Protein AF-A0A9P4QLT0-F1 (afdb_monomer_lite)

Organism: NCBI:txid682080

Radius of gyration: 16.57 Å; chains: 1; bounding box: 41×38×40 Å

Secondary structure (DSSP, 8-state):
--SSHHHHHHHHHHHHHTTS-EEEP-SS-SS-SPEEE--HHHHHHIIIIIT-S--HHHHHHHHHHHHHHS--TTSTTHHHHHHHHHHHHHHHHHHHTTT-S--TT-HHHHHHHHHHHHTTT-HHHHHHHHHHHHH-

pLDDT: mean 75.63, std 12.39, range [49.53, 94.44]

Foldseek 3Di:
DPPDPVSVVVVVVVCVVVLQKDWDPPPDDPDPDTDIDGDPVSVVCCVCPVPVDDDLVVLLVLLVVLLVQLDDPPDPPSVVSLVVSVVSLVVNVVVVVVVPHPLPPCLSSLQSVLVSCVVVVNNVSSVVSNVSSVVD

InterPro domains:
  IPR011990 Tetratricopeptide-like helical domain superfamily [G3DSA:1.25.40.10] (77-136)

Structure (mmCIF, N/CA/C/O backbone):
data_AF-A0A9P4QLT0-F1
#
_entry.id   AF-A0A9P4QLT0-F1
#
loop_
_atom_site.group_PDB
_atom_site.id
_atom_site.type_symbol
_atom_site.label_atom_id
_atom_site.label_alt_id
_atom_site.label_comp_id
_atom_site.label_asym_id
_atom_site.label_entity_id
_atom_site.label_seq_id
_atom_site.pdbx_PDB_ins_code
_atom_site.Cartn_x
_atom_site.Cartn_y
_atom_site.Cartn_z
_atom_site.occupancy
_atom_site.B_iso_or_equiv
_atom_site.auth_seq_id
_atom_site.auth_comp_id
_atom_site.auth_asym_id
_atom_site.auth_atom_id
_atom_site.pdbx_PDB_model_num
ATOM 1 N N . LEU A 1 1 ? 13.358 -8.010 -1.700 1.00 49.53 1 LEU A N 1
ATOM 2 C CA . LEU A 1 1 ? 13.382 -6.579 -1.319 1.00 49.53 1 LEU A CA 1
ATOM 3 C C . LEU A 1 1 ? 14.836 -6.188 -1.158 1.00 49.53 1 LEU A C 1
ATOM 5 O O . LEU A 1 1 ? 15.612 -7.062 -0.809 1.00 49.53 1 LEU A O 1
ATOM 9 N N . THR A 1 2 ? 15.201 -4.939 -1.427 1.00 52.47 2 THR A N 1
ATOM 10 C CA . THR A 1 2 ? 16.529 -4.416 -1.080 1.00 52.47 2 THR A CA 1
ATOM 11 C C . THR A 1 2 ? 16.718 -4.588 0.426 1.00 52.47 2 THR A C 1
ATOM 13 O O . THR A 1 2 ? 15.972 -3.994 1.205 1.00 52.47 2 THR A O 1
ATOM 16 N N . GLU A 1 3 ? 17.606 -5.492 0.827 1.00 67.62 3 GLU A N 1
ATOM 17 C CA . GLU A 1 3 ? 17.804 -5.854 2.238 1.00 67.62 3 GLU A CA 1
ATOM 18 C C . GLU A 1 3 ? 18.504 -4.727 3.013 1.00 67.62 3 GLU A C 1
ATOM 20 O O . GLU A 1 3 ? 18.437 -4.691 4.240 1.00 67.62 3 GLU A O 1
ATOM 25 N N . ASP A 1 4 ? 19.100 -3.776 2.285 1.00 79.94 4 ASP A N 1
ATOM 26 C CA . ASP A 1 4 ? 19.875 -2.660 2.807 1.00 79.94 4 ASP A CA 1
ATOM 27 C C . ASP A 1 4 ? 19.378 -1.292 2.290 1.00 79.94 4 ASP A C 1
ATOM 29 O O . ASP A 1 4 ? 18.838 -1.157 1.185 1.00 79.94 4 ASP A O 1
ATOM 33 N N . GLU A 1 5 ? 19.563 -0.254 3.110 1.00 81.38 5 GLU A N 1
ATOM 34 C CA . GLU A 1 5 ? 19.202 1.133 2.787 1.00 81.38 5 GLU A CA 1
ATOM 35 C C . GLU A 1 5 ? 20.003 1.673 1.588 1.00 81.38 5 GLU A C 1
ATOM 37 O O . GLU A 1 5 ? 19.483 2.464 0.795 1.00 81.38 5 GLU A O 1
ATOM 42 N N . LEU A 1 6 ? 21.251 1.228 1.414 1.00 82.81 6 LEU A N 1
ATOM 43 C CA . LEU A 1 6 ? 22.100 1.602 0.287 1.00 82.81 6 LEU A CA 1
ATOM 44 C C . LEU A 1 6 ? 21.524 1.086 -1.036 1.00 82.81 6 LEU A C 1
ATOM 46 O O . LEU A 1 6 ? 21.388 1.862 -1.982 1.00 82.81 6 LEU A O 1
ATOM 50 N N . ASP A 1 7 ? 21.123 -0.186 -1.072 1.00 86.75 7 ASP A N 1
ATOM 51 C CA . ASP A 1 7 ? 20.527 -0.822 -2.252 1.00 86.75 7 ASP A CA 1
ATOM 52 C C . ASP A 1 7 ? 19.211 -0.138 -2.641 1.00 86.75 7 ASP A C 1
ATOM 54 O O . ASP A 1 7 ? 18.931 0.095 -3.822 1.00 86.75 7 ASP A O 1
ATOM 58 N N . PHE A 1 8 ? 18.402 0.231 -1.641 1.00 86.31 8 PHE A N 1
ATOM 59 C CA . PHE A 1 8 ? 17.181 1.002 -1.862 1.00 86.31 8 PHE A CA 1
ATOM 60 C C . PHE A 1 8 ? 17.491 2.362 -2.497 1.00 86.31 8 PHE A C 1
ATOM 62 O O . PHE A 1 8 ? 16.896 2.729 -3.513 1.00 86.31 8 PHE A O 1
ATOM 69 N N . ASN A 1 9 ? 18.446 3.099 -1.927 1.00 86.50 9 ASN A N 1
ATOM 70 C CA . ASN A 1 9 ? 18.833 4.414 -2.426 1.00 86.50 9 ASN A CA 1
ATOM 71 C C . ASN A 1 9 ? 19.415 4.341 -3.843 1.00 86.50 9 ASN A C 1
ATOM 73 O O . ASN A 1 9 ? 19.135 5.217 -4.664 1.00 86.50 9 ASN A O 1
ATOM 77 N N . GLU A 1 10 ? 20.176 3.294 -4.166 1.00 89.00 10 GLU A N 1
ATOM 78 C CA . GLU A 1 10 ? 20.687 3.076 -5.516 1.00 89.00 10 GLU A CA 1
ATOM 79 C C . GLU A 1 10 ? 19.554 2.820 -6.518 1.00 89.00 10 GLU A C 1
ATOM 81 O O . GLU A 1 10 ? 19.495 3.481 -7.558 1.00 89.00 10 GLU A O 1
ATOM 86 N N . ALA A 1 11 ? 18.612 1.934 -6.189 1.00 90.12 11 ALA A N 1
ATOM 87 C CA . ALA A 1 11 ? 17.471 1.647 -7.052 1.00 90.12 11 ALA A CA 1
ATOM 88 C C . ALA A 1 11 ? 16.603 2.893 -7.288 1.00 90.12 11 ALA A C 1
ATOM 90 O O . ALA A 1 11 ? 16.236 3.207 -8.424 1.00 90.12 11 ALA A O 1
ATOM 91 N N . VAL A 1 12 ? 16.302 3.648 -6.230 1.00 88.62 12 VAL A N 1
ATOM 92 C CA . VAL A 1 12 ? 15.476 4.855 -6.340 1.00 88.62 12 VAL A CA 1
ATOM 93 C C . VAL A 1 12 ? 16.200 5.971 -7.088 1.00 88.62 12 VAL A C 1
ATOM 95 O O . VAL A 1 12 ? 15.564 6.703 -7.849 1.00 88.62 12 VAL A O 1
ATOM 98 N N . ARG A 1 13 ? 17.527 6.076 -6.953 1.00 90.25 13 ARG A N 1
ATOM 99 C CA . ARG A 1 13 ? 18.335 6.994 -7.764 1.00 90.25 13 ARG A CA 1
ATOM 100 C C . ARG A 1 13 ? 18.167 6.697 -9.251 1.00 90.25 13 ARG A C 1
ATOM 102 O O . ARG A 1 13 ? 17.875 7.620 -10.005 1.00 90.25 13 ARG A O 1
ATOM 109 N N . VAL A 1 14 ? 18.264 5.431 -9.656 1.00 94.12 14 VAL A N 1
ATOM 110 C CA . VAL A 1 14 ? 18.041 5.023 -11.052 1.00 94.12 14 VAL A CA 1
ATOM 111 C C . VAL A 1 14 ? 16.628 5.405 -11.507 1.00 94.12 14 VAL A C 1
ATOM 113 O O . VAL A 1 14 ? 16.461 6.015 -12.560 1.00 94.12 14 VAL A O 1
ATOM 116 N N . LEU A 1 15 ? 15.599 5.140 -10.697 1.00 92.31 15 LEU A N 1
ATOM 117 C CA . LEU A 1 15 ? 14.224 5.542 -11.024 1.00 92.31 15 LEU A CA 1
ATOM 118 C C . LEU A 1 15 ? 14.076 7.062 -11.197 1.00 92.31 15 LEU A C 1
ATOM 120 O O . LEU A 1 15 ? 13.344 7.506 -12.083 1.00 92.31 15 LEU A O 1
ATOM 124 N N . CYS A 1 16 ? 14.773 7.858 -10.387 1.00 92.56 16 CYS A N 1
ATOM 125 C CA . CYS A 1 16 ? 14.791 9.314 -10.523 1.00 92.56 16 CYS A CA 1
ATOM 126 C C . CYS A 1 16 ? 15.519 9.767 -11.796 1.00 92.56 16 CYS A C 1
ATOM 128 O O . CYS A 1 16 ? 15.021 10.645 -12.498 1.00 92.56 16 CYS A O 1
ATOM 130 N N . GLU A 1 17 ? 16.659 9.153 -12.128 1.00 94.44 17 GLU A N 1
ATOM 131 C CA . GLU A 1 17 ? 17.436 9.456 -13.340 1.00 94.44 17 GLU A CA 1
ATOM 132 C C . GLU A 1 17 ? 16.618 9.224 -14.621 1.00 94.44 17 GLU A C 1
ATOM 134 O O . GLU A 1 17 ? 16.709 10.010 -15.564 1.00 94.44 17 GLU A O 1
ATOM 139 N N . TYR A 1 18 ? 15.756 8.202 -14.634 1.00 93.00 18 TYR A N 1
ATOM 140 C CA . TYR A 1 18 ? 14.844 7.919 -15.749 1.00 93.00 18 TYR A CA 1
ATOM 141 C C . TYR A 1 18 ? 13.493 8.654 -15.665 1.00 93.00 18 TYR A C 1
ATOM 143 O O . TYR A 1 18 ? 12.616 8.424 -16.498 1.00 93.00 18 TYR A O 1
ATOM 151 N N . GLY A 1 19 ? 13.294 9.535 -14.678 1.00 90.38 19 GLY A N 1
ATOM 152 C CA . GLY A 1 19 ? 12.052 10.300 -14.509 1.00 90.38 19 GLY A CA 1
ATOM 153 C C . GLY A 1 19 ? 10.834 9.455 -14.112 1.00 90.38 19 GLY A C 1
ATOM 154 O O . GLY A 1 19 ? 9.695 9.896 -14.268 1.00 90.38 19 GLY A O 1
ATOM 155 N N . LEU A 1 20 ? 11.058 8.239 -13.610 1.00 91.81 20 LEU A N 1
ATOM 156 C CA . LEU A 1 20 ? 10.010 7.339 -13.124 1.00 91.81 20 LEU A CA 1
ATOM 157 C C . LEU A 1 20 ? 9.598 7.665 -11.685 1.00 91.81 20 LEU A C 1
ATOM 159 O O . LEU A 1 20 ? 8.458 7.413 -11.303 1.00 91.81 20 LEU A O 1
ATOM 163 N N . ALA A 1 21 ? 10.501 8.252 -10.903 1.00 92.50 21 ALA A N 1
ATOM 164 C CA . ALA A 1 21 ? 10.242 8.740 -9.555 1.00 92.50 21 ALA A CA 1
ATOM 165 C C . ALA A 1 21 ? 10.835 10.142 -9.367 1.00 92.50 21 ALA A C 1
ATOM 167 O O . ALA A 1 21 ? 11.652 10.604 -10.162 1.00 92.50 21 ALA A O 1
ATOM 168 N N . HIS A 1 22 ? 10.425 10.829 -8.308 1.00 89.06 22 HIS A N 1
ATOM 169 C CA . HIS A 1 22 ? 11.016 12.095 -7.899 1.00 89.06 22 HIS A CA 1
ATOM 170 C C . HIS A 1 22 ? 11.081 12.181 -6.371 1.00 89.06 22 HIS A C 1
ATOM 172 O O . HIS A 1 22 ? 10.178 11.680 -5.699 1.00 89.06 22 HIS A O 1
ATOM 178 N N . PRO A 1 23 ? 12.105 12.830 -5.793 1.00 87.19 23 PRO A N 1
ATOM 179 C CA . PRO A 1 23 ? 12.125 13.096 -4.363 1.00 87.19 23 PRO A CA 1
ATOM 180 C C . PRO A 1 23 ? 10.970 14.037 -4.000 1.00 87.19 23 PRO A C 1
ATOM 182 O O . PRO A 1 23 ? 10.705 15.031 -4.680 1.00 87.19 23 PRO A O 1
ATOM 185 N N . GLU A 1 24 ? 10.256 13.705 -2.936 1.00 81.31 24 GLU A N 1
ATOM 186 C CA . GLU A 1 24 ? 9.199 14.517 -2.356 1.00 81.31 24 GLU A CA 1
ATOM 187 C C . GLU A 1 24 ? 9.792 15.307 -1.179 1.00 81.31 24 GLU A C 1
ATOM 189 O O . GLU A 1 24 ? 10.382 14.706 -0.272 1.00 81.31 24 GLU A O 1
ATOM 194 N N . PRO A 1 25 ? 9.690 16.650 -1.177 1.00 64.94 25 PRO A N 1
ATOM 195 C CA . PRO A 1 25 ? 10.225 17.452 -0.088 1.00 64.94 25 PRO A CA 1
ATOM 196 C C . PRO A 1 25 ? 9.582 17.026 1.233 1.00 64.94 25 PRO A C 1
ATOM 198 O O . PRO A 1 25 ? 8.360 16.899 1.337 1.00 64.94 25 PRO A O 1
ATOM 201 N N . SER A 1 26 ? 10.419 16.792 2.244 1.00 59.09 26 SER A N 1
ATOM 202 C CA . SER A 1 26 ? 10.046 16.269 3.559 1.00 59.09 26 SER A CA 1
ATOM 203 C C . SER A 1 26 ? 9.226 17.288 4.357 1.00 59.09 26 SER A C 1
ATOM 205 O O . SER A 1 26 ? 9.692 17.930 5.295 1.00 59.09 26 SER A O 1
ATOM 207 N N . LEU A 1 27 ? 7.954 17.439 3.992 1.00 50.78 27 LEU A N 1
ATOM 208 C CA . LEU A 1 27 ? 6.984 18.250 4.719 1.00 50.78 27 LEU A CA 1
ATOM 209 C C . LEU A 1 27 ? 6.568 17.519 6.004 1.00 50.78 27 LEU A C 1
ATOM 211 O O . LEU A 1 27 ? 5.553 16.829 6.060 1.00 50.78 27 LEU A O 1
ATOM 215 N N . GLY A 1 28 ? 7.387 17.667 7.049 1.00 53.34 28 GLY A N 1
ATOM 216 C CA . GLY A 1 28 ? 7.022 17.329 8.428 1.00 53.34 28 GLY A CA 1
ATOM 217 C C . GLY A 1 28 ? 6.970 15.837 8.773 1.00 53.34 28 GLY A C 1
ATOM 218 O O . GLY A 1 28 ? 6.213 15.458 9.668 1.00 53.34 28 GLY A O 1
ATOM 219 N N . GLN A 1 29 ? 7.745 14.981 8.098 1.00 50.53 29 GLN A N 1
ATOM 220 C CA . GLN A 1 29 ? 7.859 13.570 8.485 1.00 50.53 29 GLN A CA 1
ATOM 221 C C . GLN A 1 29 ? 8.697 13.400 9.766 1.00 50.53 29 GLN A C 1
ATOM 223 O O . GLN A 1 29 ? 9.739 14.025 9.932 1.00 50.53 29 GLN A O 1
ATOM 228 N N . LEU A 1 30 ? 8.233 12.523 10.665 1.00 50.66 30 LEU A N 1
ATOM 229 C CA . LEU A 1 30 ? 8.898 12.139 11.924 1.00 50.66 30 LEU A CA 1
ATOM 230 C C . LEU A 1 30 ? 10.174 11.303 11.719 1.00 50.66 30 LEU A C 1
ATOM 232 O O . LEU A 1 30 ? 10.922 11.085 12.666 1.00 50.66 30 LEU A O 1
ATOM 236 N N . SER A 1 31 ? 10.411 10.815 10.501 1.00 53.84 31 SER A N 1
ATOM 237 C CA . SER A 1 31 ? 11.556 9.983 10.145 1.00 53.84 31 SER A CA 1
ATOM 238 C C . SER A 1 31 ? 12.382 10.746 9.115 1.00 53.84 31 SER A C 1
ATOM 240 O O . SER A 1 31 ? 11.829 11.203 8.119 1.00 53.84 31 SER A O 1
ATOM 242 N N . GLY A 1 32 ? 13.677 10.939 9.367 1.00 52.25 32 GLY A N 1
ATOM 243 C CA . GLY A 1 32 ? 14.572 11.799 8.578 1.00 52.25 32 GLY A CA 1
ATOM 244 C C . GLY A 1 32 ? 14.874 11.332 7.146 1.00 52.25 32 GLY A C 1
ATOM 245 O O . GLY A 1 32 ? 15.855 11.790 6.571 1.00 52.25 32 GLY A O 1
ATOM 246 N N . SER A 1 33 ? 14.070 10.431 6.578 1.00 65.44 33 SER A N 1
ATOM 247 C CA . SER A 1 33 ? 14.236 9.897 5.226 1.00 65.44 33 SER A CA 1
ATOM 248 C C . SER A 1 33 ? 13.473 10.742 4.196 1.00 65.44 33 SER A C 1
ATOM 250 O O . SER A 1 33 ? 12.387 11.262 4.467 1.00 65.44 33 SER A O 1
ATOM 252 N N . VAL A 1 34 ? 14.065 10.905 3.011 1.00 74.06 34 VAL A N 1
ATOM 253 C CA . VAL A 1 34 ? 13.460 11.605 1.870 1.00 74.06 34 VAL A CA 1
ATOM 254 C C . VAL A 1 34 ? 12.311 10.756 1.324 1.00 74.06 34 VAL A C 1
ATOM 256 O O . VAL A 1 34 ? 12.486 9.580 1.020 1.00 74.06 34 VAL A O 1
ATOM 259 N N . GLY A 1 35 ? 11.120 11.348 1.209 1.00 81.12 35 GLY A N 1
ATOM 260 C CA . GLY A 1 35 ? 9.994 10.696 0.540 1.00 81.12 35 GLY A CA 1
ATOM 261 C C . GLY A 1 35 ? 10.211 10.654 -0.971 1.00 81.12 35 GLY A C 1
ATOM 262 O O . GLY A 1 35 ? 10.954 11.469 -1.509 1.00 81.12 35 GLY A O 1
ATOM 263 N N . TYR A 1 36 ? 9.535 9.745 -1.669 1.00 87.50 36 TYR A N 1
ATOM 264 C CA . TYR A 1 36 ? 9.553 9.692 -3.131 1.00 87.50 36 TYR A CA 1
ATOM 265 C C . TYR A 1 36 ? 8.132 9.615 -3.676 1.00 87.50 36 TYR A C 1
ATOM 267 O O . TYR A 1 36 ? 7.292 8.883 -3.152 1.00 87.50 36 TYR A O 1
ATOM 275 N N . GLY A 1 37 ? 7.881 10.372 -4.739 1.00 87.19 37 GLY A N 1
ATOM 276 C CA . GLY A 1 37 ? 6.633 10.386 -5.484 1.00 87.19 37 GLY A CA 1
ATOM 277 C C . GLY A 1 37 ? 6.817 9.867 -6.906 1.00 87.19 37 GLY A C 1
ATOM 278 O O . GLY A 1 37 ? 7.929 9.770 -7.425 1.00 87.19 37 GLY A O 1
ATOM 279 N N . VAL A 1 38 ? 5.699 9.526 -7.538 1.00 89.88 38 VAL A N 1
ATOM 280 C CA . VAL A 1 38 ? 5.630 9.066 -8.927 1.00 89.88 38 VAL A CA 1
ATOM 281 C C . VAL A 1 38 ? 4.549 9.873 -9.631 1.00 89.88 38 VAL A C 1
ATOM 283 O O . VAL A 1 38 ? 3.466 10.092 -9.083 1.00 89.88 38 VAL A O 1
ATOM 286 N N . HIS A 1 39 ? 4.819 10.304 -10.862 1.00 89.75 39 HIS A N 1
ATOM 287 C CA . HIS A 1 39 ? 3.838 11.047 -11.646 1.00 89.75 39 HIS A CA 1
ATOM 288 C C . HIS A 1 39 ? 2.616 10.173 -11.987 1.00 89.75 39 HIS A C 1
ATOM 290 O O . HIS A 1 39 ? 2.729 8.965 -12.202 1.00 89.75 39 HIS A O 1
ATOM 296 N N . SER A 1 40 ? 1.431 10.779 -12.099 1.00 86.81 40 SER A N 1
ATOM 297 C CA . SER A 1 40 ? 0.166 10.061 -12.324 1.00 86.81 40 SER A CA 1
ATOM 298 C C . SER A 1 40 ? 0.169 9.190 -13.590 1.00 86.81 40 SER A C 1
ATOM 300 O O . SER A 1 40 ? -0.408 8.099 -13.587 1.00 86.81 40 SER A O 1
ATOM 302 N N . CYS A 1 41 ? 0.851 9.629 -14.656 1.00 90.75 41 CYS A N 1
ATOM 303 C CA . CYS A 1 41 ? 0.999 8.847 -15.887 1.00 90.75 41 CYS A CA 1
ATOM 304 C C . CYS A 1 41 ? 1.878 7.604 -15.688 1.00 90.75 41 CYS A C 1
ATOM 306 O O . CYS A 1 41 ? 1.507 6.533 -16.160 1.00 90.75 41 CYS A O 1
ATOM 308 N N . VAL A 1 42 ? 2.976 7.720 -14.931 1.00 91.69 42 VAL A N 1
ATOM 309 C CA . VAL A 1 42 ? 3.860 6.594 -14.601 1.00 91.69 42 VAL A CA 1
ATOM 310 C C . VAL A 1 42 ? 3.113 5.607 -13.709 1.00 91.69 42 VAL A C 1
ATOM 312 O O . VAL A 1 42 ? 3.080 4.425 -14.016 1.00 91.69 42 VAL A O 1
ATOM 315 N N . HIS A 1 43 ? 2.396 6.085 -12.686 1.00 86.75 43 HIS A N 1
ATOM 316 C CA . HIS A 1 43 ? 1.547 5.234 -11.846 1.00 86.75 43 HIS A CA 1
ATOM 317 C C . HIS A 1 43 ? 0.484 4.481 -12.670 1.00 86.75 43 HIS A C 1
ATOM 319 O O . HIS A 1 43 ? 0.288 3.280 -12.486 1.00 86.75 43 HIS A O 1
ATOM 325 N N . SER A 1 44 ? -0.181 5.161 -13.609 1.00 85.75 44 SER A N 1
ATOM 326 C CA . SER A 1 44 ? -1.200 4.548 -14.476 1.00 85.75 44 SER A CA 1
ATOM 327 C C . SER A 1 44 ? -0.607 3.501 -15.423 1.00 85.75 44 SER A C 1
ATOM 329 O O . SER A 1 44 ? -1.193 2.430 -15.598 1.00 85.75 44 SER A O 1
ATOM 331 N N . TRP A 1 45 ? 0.564 3.783 -16.000 1.00 91.00 45 TRP A N 1
ATOM 332 C CA . TRP A 1 45 ? 1.310 2.844 -16.834 1.00 91.00 45 TRP A CA 1
ATOM 333 C C . TRP A 1 45 ? 1.771 1.621 -16.037 1.00 91.00 45 TRP A C 1
ATOM 335 O O . TRP A 1 45 ? 1.557 0.497 -16.482 1.00 91.00 45 TRP A O 1
ATOM 345 N N . THR A 1 46 ? 2.308 1.817 -14.830 1.00 88.06 46 THR A N 1
ATOM 346 C CA . THR A 1 46 ? 2.730 0.720 -13.951 1.00 88.06 46 THR A CA 1
ATOM 347 C C . THR A 1 46 ? 1.579 -0.241 -13.673 1.00 88.06 46 THR A C 1
ATOM 349 O O . THR A 1 46 ? 1.760 -1.449 -13.728 1.00 88.06 46 THR A O 1
ATOM 352 N N . ILE A 1 47 ? 0.376 0.281 -13.428 1.00 79.44 47 ILE A N 1
ATOM 353 C CA . ILE A 1 47 ? -0.808 -0.550 -13.165 1.00 79.44 47 ILE A CA 1
ATOM 354 C C . ILE A 1 47 ? -1.310 -1.257 -14.423 1.00 79.44 47 ILE A C 1
ATOM 356 O O . ILE A 1 47 ? -1.781 -2.380 -14.336 1.00 79.44 47 ILE A O 1
ATOM 360 N N . SER A 1 48 ? -1.275 -0.587 -15.574 1.00 80.56 48 SER A N 1
ATOM 361 C CA . SER A 1 48 ? -1.989 -1.070 -16.765 1.00 80.56 48 SER A CA 1
ATOM 362 C C . SER A 1 48 ? -1.105 -1.862 -17.726 1.00 80.56 48 SER A C 1
ATOM 364 O O . SER A 1 48 ? -1.622 -2.614 -18.544 1.00 80.56 48 SER A O 1
ATOM 366 N N . VAL A 1 49 ? 0.210 -1.645 -17.678 1.00 85.31 49 VAL A N 1
ATOM 367 C CA . VAL A 1 49 ? 1.172 -2.177 -18.652 1.00 85.31 49 VAL A CA 1
ATOM 368 C C . VAL A 1 49 ? 2.253 -3.000 -17.965 1.00 85.31 49 VAL A C 1
ATOM 370 O O . VAL A 1 49 ? 2.504 -4.117 -18.399 1.00 85.31 49 VAL A O 1
ATOM 373 N N . LEU A 1 50 ? 2.882 -2.479 -16.904 1.00 83.69 50 LEU A N 1
ATOM 374 C CA . LEU A 1 50 ? 3.948 -3.213 -16.209 1.00 83.69 50 LEU A CA 1
ATOM 375 C C . LEU A 1 50 ? 3.384 -4.376 -15.381 1.00 83.69 50 LEU A C 1
ATOM 377 O O . LEU A 1 50 ? 3.846 -5.501 -15.510 1.00 83.69 50 LEU A O 1
ATOM 381 N N . ASN A 1 51 ? 2.347 -4.099 -14.590 1.00 78.50 51 ASN A N 1
ATOM 382 C CA . ASN A 1 51 ? 1.626 -5.068 -13.765 1.00 78.50 51 ASN A CA 1
ATOM 383 C C . ASN A 1 51 ? 0.244 -5.354 -14.371 1.00 78.50 51 ASN A C 1
ATOM 385 O O . ASN A 1 51 ? -0.771 -5.300 -13.677 1.00 78.50 51 ASN A O 1
ATOM 389 N N . GLY A 1 52 ? 0.205 -5.562 -15.694 1.00 72.31 52 GLY A N 1
ATOM 390 C CA . GLY A 1 52 ? -1.040 -5.822 -16.426 1.00 72.31 52 GLY A CA 1
ATOM 391 C C . GLY A 1 52 ? -1.737 -7.107 -15.970 1.00 72.31 52 GLY A C 1
ATOM 392 O O . GLY A 1 52 ? -2.967 -7.166 -15.953 1.00 72.31 52 GLY A O 1
ATOM 393 N N . ASP A 1 53 ? -0.947 -8.086 -15.529 1.00 77.19 53 ASP A N 1
ATOM 394 C CA . ASP A 1 53 ? -1.426 -9.270 -14.832 1.00 77.19 53 ASP A CA 1
ATOM 395 C C . ASP A 1 53 ? -1.262 -9.122 -13.320 1.00 77.19 53 ASP A C 1
ATOM 397 O O . ASP A 1 53 ? -0.383 -8.428 -12.807 1.00 77.19 53 ASP A O 1
ATOM 401 N N . TRP A 1 54 ? -2.156 -9.792 -12.602 1.00 72.94 54 TRP A N 1
ATOM 402 C CA . TRP A 1 54 ? -2.143 -9.806 -11.151 1.00 72.94 54 TRP A CA 1
ATOM 403 C C . TRP A 1 54 ? -0.987 -10.662 -10.629 1.00 72.94 54 TRP A C 1
ATOM 405 O O . TRP A 1 54 ? -0.845 -11.815 -11.030 1.00 72.94 54 TRP A O 1
ATOM 415 N N . ASP A 1 55 ? -0.214 -10.099 -9.702 1.00 77.06 55 ASP A N 1
ATOM 416 C CA . ASP A 1 55 ? 0.872 -10.782 -9.004 1.00 77.06 55 ASP A CA 1
ATOM 417 C C . ASP A 1 55 ? 0.516 -10.908 -7.515 1.00 77.06 55 ASP A C 1
ATOM 419 O O . ASP A 1 55 ? 0.486 -9.918 -6.773 1.00 77.06 55 ASP A O 1
ATOM 423 N N . ASP A 1 56 ? 0.232 -12.141 -7.089 1.00 74.75 56 ASP A N 1
ATOM 424 C CA . ASP A 1 56 ? -0.140 -12.467 -5.710 1.00 74.75 56 ASP A CA 1
ATOM 425 C C . ASP A 1 56 ? 0.963 -12.113 -4.707 1.00 74.75 56 ASP A C 1
ATOM 427 O O . ASP A 1 56 ? 0.668 -11.627 -3.613 1.00 74.75 56 ASP A O 1
ATOM 431 N N . SER A 1 57 ? 2.234 -12.264 -5.091 1.00 78.62 57 SER A N 1
ATOM 432 C CA . SER A 1 57 ? 3.373 -11.941 -4.228 1.00 78.62 57 SER A CA 1
ATOM 433 C C . SER A 1 57 ? 3.488 -10.434 -3.990 1.00 78.62 57 SER A C 1
ATOM 435 O O . SER A 1 57 ? 3.735 -9.985 -2.867 1.00 78.62 57 SER A O 1
ATOM 437 N N . MET A 1 58 ? 3.227 -9.629 -5.024 1.00 77.88 58 MET A N 1
ATOM 438 C CA . MET A 1 58 ? 3.190 -8.170 -4.913 1.00 77.88 58 MET A CA 1
ATOM 439 C C . MET A 1 58 ? 1.994 -7.695 -4.094 1.00 77.88 58 MET A C 1
ATOM 441 O O . MET A 1 58 ? 2.128 -6.773 -3.285 1.00 77.88 58 MET A O 1
ATOM 445 N N . ALA A 1 59 ? 0.836 -8.334 -4.259 1.00 75.69 59 ALA A N 1
ATOM 446 C CA . ALA A 1 59 ? -0.344 -8.030 -3.463 1.00 75.69 59 ALA A CA 1
ATOM 447 C C . ALA A 1 59 ? -0.133 -8.354 -1.977 1.00 75.69 59 ALA A C 1
ATOM 449 O O . ALA A 1 59 ? -0.465 -7.521 -1.127 1.00 75.69 59 ALA A O 1
ATOM 450 N N . GLN A 1 60 ? 0.467 -9.510 -1.675 1.00 76.56 60 GLN A N 1
ATOM 451 C CA . GLN A 1 60 ? 0.843 -9.914 -0.321 1.00 76.56 60 GLN A CA 1
ATOM 452 C C . GLN A 1 60 ? 1.810 -8.911 0.298 1.00 76.56 60 GLN A C 1
ATOM 454 O O . GLN A 1 60 ? 1.555 -8.391 1.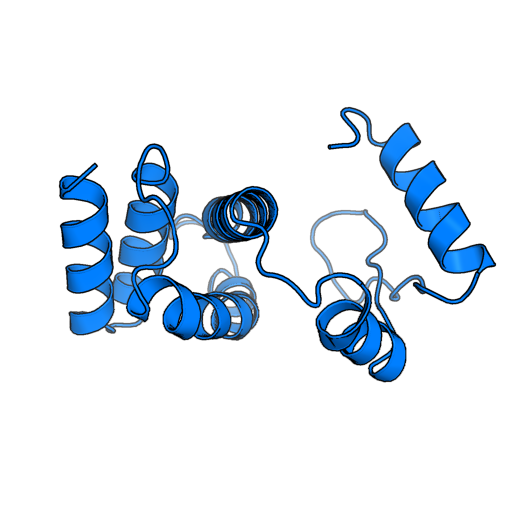382 1.00 76.56 60 GLN A O 1
ATOM 459 N N . LEU A 1 61 ? 2.886 -8.574 -0.417 1.00 80.88 61 LEU A N 1
ATOM 460 C CA . LEU A 1 61 ? 3.887 -7.636 0.072 1.00 80.88 61 LEU A CA 1
ATOM 461 C C . LEU A 1 61 ? 3.285 -6.256 0.362 1.00 80.88 61 LEU A C 1
ATOM 463 O O . LEU A 1 61 ? 3.557 -5.666 1.408 1.00 80.88 61 LEU A O 1
ATOM 467 N N . ALA A 1 62 ? 2.444 -5.744 -0.538 1.00 80.38 62 ALA A N 1
ATOM 468 C CA . ALA A 1 62 ? 1.754 -4.475 -0.338 1.00 80.38 62 ALA A CA 1
ATOM 469 C C . ALA A 1 62 ? 0.844 -4.513 0.902 1.00 80.38 62 ALA A C 1
ATOM 471 O O . ALA A 1 62 ? 0.858 -3.569 1.697 1.00 80.38 62 ALA A O 1
ATOM 472 N N . LEU A 1 63 ? 0.118 -5.616 1.114 1.00 78.12 63 LEU A N 1
ATOM 473 C CA . LEU A 1 63 ? -0.726 -5.811 2.291 1.00 78.12 63 LEU A CA 1
ATOM 474 C C . LEU A 1 63 ? 0.098 -5.839 3.585 1.00 78.12 63 LEU A C 1
ATOM 476 O O . LEU A 1 63 ? -0.230 -5.128 4.534 1.00 78.12 63 LEU A O 1
ATOM 480 N N . THR A 1 64 ? 1.196 -6.597 3.610 1.00 82.00 64 THR A N 1
ATOM 481 C CA . THR A 1 64 ? 2.116 -6.674 4.753 1.00 82.00 64 THR A CA 1
ATOM 482 C C . THR A 1 64 ? 2.724 -5.310 5.073 1.00 82.00 64 THR A C 1
ATOM 484 O O . THR A 1 64 ? 2.772 -4.911 6.238 1.00 82.00 64 THR A O 1
ATOM 487 N N . CYS A 1 65 ? 3.130 -4.548 4.054 1.00 80.94 65 CYS A N 1
ATOM 488 C CA . CYS A 1 65 ? 3.628 -3.185 4.223 1.00 80.94 65 CYS A CA 1
ATOM 489 C C . CYS A 1 65 ? 2.575 -2.279 4.873 1.00 80.94 65 CYS A C 1
ATOM 491 O O . CYS A 1 65 ? 2.887 -1.583 5.839 1.00 80.94 65 CYS A O 1
ATOM 493 N N . VAL A 1 66 ? 1.328 -2.314 4.395 1.00 80.94 66 VAL A N 1
ATOM 494 C CA . VAL A 1 66 ? 0.216 -1.540 4.972 1.00 80.94 66 VAL A CA 1
ATOM 495 C C . VAL A 1 66 ? -0.050 -1.956 6.420 1.00 80.94 66 VAL A C 1
ATOM 497 O O . VAL A 1 66 ? -0.096 -1.088 7.292 1.00 80.94 66 VAL A O 1
ATOM 500 N N . ALA A 1 67 ? -0.145 -3.260 6.695 1.00 81.88 67 ALA A N 1
ATOM 501 C CA . ALA A 1 67 ? -0.357 -3.802 8.036 1.00 81.88 67 ALA A CA 1
ATOM 502 C C . ALA A 1 67 ? 0.754 -3.383 9.016 1.00 81.88 67 ALA A C 1
ATOM 504 O O . ALA A 1 67 ? 0.460 -2.925 10.115 1.00 81.88 67 ALA A O 1
ATOM 505 N N . SER A 1 68 ? 2.022 -3.405 8.587 1.00 81.25 68 SER A N 1
ATOM 506 C CA . SER A 1 68 ? 3.173 -2.965 9.400 1.00 81.25 68 SER A CA 1
ATOM 507 C C . SER A 1 68 ? 3.152 -1.490 9.793 1.00 81.25 68 SER A C 1
ATOM 509 O O . SER A 1 68 ? 3.840 -1.081 10.730 1.00 81.25 68 SER A O 1
ATOM 511 N N . LYS A 1 69 ? 2.386 -0.676 9.064 1.00 77.06 69 LYS A N 1
ATOM 512 C CA . LYS A 1 69 ? 2.229 0.753 9.332 1.00 77.06 69 LYS A CA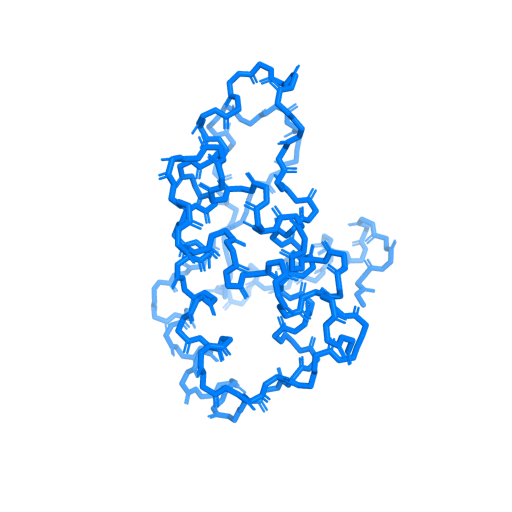 1
ATOM 513 C C . LYS A 1 69 ? 0.955 1.073 10.097 1.00 77.06 69 LYS A C 1
ATOM 515 O O . LYS A 1 69 ? 0.813 2.227 10.497 1.00 77.06 69 LYS A O 1
ATOM 520 N N . VAL A 1 70 ? 0.067 0.098 10.328 1.00 75.56 70 VAL A N 1
ATOM 521 C CA . VAL A 1 70 ? -1.071 0.262 11.239 1.00 75.56 70 VAL A CA 1
ATOM 522 C C . VAL A 1 70 ? -0.493 0.531 12.629 1.00 75.56 70 VAL A C 1
ATOM 524 O O . VAL A 1 70 ? 0.124 -0.356 13.220 1.00 75.56 70 VAL A O 1
ATOM 527 N N . PRO A 1 71 ? -0.610 1.762 13.149 1.00 66.56 71 PRO A N 1
ATOM 528 C CA . PRO A 1 71 ? 0.054 2.099 14.388 1.00 66.56 71 PRO A CA 1
ATOM 529 C C . PRO A 1 71 ? -0.762 1.539 15.555 1.00 66.56 71 PRO A C 1
ATOM 531 O O . PRO A 1 71 ? -1.997 1.569 15.533 1.00 66.56 71 PRO A O 1
ATOM 534 N N . SER A 1 72 ? -0.077 1.054 16.593 1.00 64.81 72 SER A N 1
ATOM 535 C CA . SER A 1 72 ? -0.738 0.752 17.861 1.00 64.81 72 SER A CA 1
ATOM 536 C C . SER A 1 72 ? -1.364 2.039 18.410 1.00 64.81 72 SER A C 1
ATOM 538 O O . SER A 1 72 ? -0.849 3.141 18.200 1.00 64.81 72 SER A O 1
ATOM 540 N N . THR A 1 73 ? -2.498 1.921 19.094 1.00 61.16 73 THR A N 1
ATOM 541 C CA . THR A 1 73 ? -3.337 3.044 19.562 1.00 61.16 73 THR A CA 1
ATOM 542 C C . THR A 1 73 ? -2.638 4.027 20.520 1.00 61.16 73 THR A C 1
ATOM 544 O O . THR A 1 73 ? -3.228 5.037 20.890 1.00 61.16 73 THR A O 1
ATOM 547 N N . ASN A 1 74 ? -1.374 3.781 20.879 1.00 59.72 74 ASN A N 1
ATOM 548 C CA . ASN A 1 74 ? -0.559 4.576 21.802 1.00 59.72 74 ASN A CA 1
ATOM 549 C C . ASN A 1 74 ? 0.395 5.588 21.127 1.00 59.72 74 ASN A C 1
ATOM 551 O O . ASN A 1 74 ? 1.255 6.141 21.810 1.00 59.72 74 ASN A O 1
ATOM 555 N N . ILE A 1 75 ? 0.305 5.829 19.813 1.00 61.25 75 ILE A N 1
ATOM 556 C CA . ILE A 1 75 ? 1.219 6.744 19.101 1.00 61.25 75 ILE A CA 1
ATOM 557 C C . ILE A 1 75 ? 0.590 8.137 18.918 1.00 61.25 75 ILE A C 1
ATOM 559 O O . ILE A 1 75 ? -0.517 8.278 18.397 1.00 61.25 75 ILE A O 1
ATOM 563 N N . ASP A 1 76 ? 1.324 9.192 19.283 1.00 56.44 76 ASP A N 1
ATOM 564 C CA . ASP A 1 76 ? 0.911 10.581 19.052 1.00 56.44 76 ASP A CA 1
ATOM 565 C C . ASP A 1 76 ? 0.663 10.857 17.557 1.00 56.44 76 ASP A C 1
ATOM 567 O O . ASP A 1 76 ? 1.471 10.515 16.695 1.00 56.44 76 ASP A O 1
ATOM 571 N N . LYS A 1 77 ? -0.459 11.522 17.238 1.00 62.78 77 LYS A N 1
ATOM 572 C CA . LYS A 1 77 ? -0.933 11.806 15.861 1.00 62.78 77 LYS A CA 1
ATOM 573 C C . LYS A 1 77 ? -1.289 10.567 15.022 1.00 62.78 77 LYS A C 1
ATOM 575 O O . LYS A 1 77 ? -1.338 10.654 13.794 1.00 62.78 77 LYS A O 1
ATOM 580 N N . TRP A 1 78 ? -1.618 9.448 15.668 1.00 66.88 78 TRP A N 1
ATOM 581 C CA . TRP A 1 78 ? -2.122 8.218 15.040 1.00 66.88 78 TRP A CA 1
ATOM 582 C C . TRP A 1 78 ? -3.218 8.457 13.978 1.00 66.88 78 TRP A C 1
ATOM 584 O O . TRP A 1 78 ? -3.198 7.827 12.924 1.00 66.88 78 TRP A O 1
ATOM 594 N N . TRP A 1 79 ? -4.089 9.452 14.171 1.00 64.75 79 TRP A N 1
ATOM 595 C CA . TRP A 1 79 ? -5.146 9.821 13.219 1.00 64.75 79 TRP A CA 1
ATOM 596 C C . TRP A 1 79 ? -4.633 10.300 11.840 1.00 64.75 79 TRP A C 1
ATOM 598 O O . TRP A 1 79 ? -5.278 10.032 10.828 1.00 64.75 79 TRP A O 1
ATOM 608 N N . LEU A 1 80 ? -3.466 10.962 11.755 1.00 67.12 80 LEU A N 1
ATOM 609 C CA . LEU A 1 80 ? -2.876 11.399 10.472 1.00 67.12 80 LEU A CA 1
ATOM 610 C C . LEU A 1 80 ? -2.370 10.208 9.659 1.00 67.12 80 LEU A C 1
ATOM 612 O O . LEU A 1 80 ? -2.551 10.146 8.440 1.00 67.12 80 LEU A O 1
ATOM 616 N N . LEU A 1 81 ? -1.729 9.259 10.345 1.00 63.09 81 LEU A N 1
ATOM 617 C CA . LEU A 1 81 ? -1.288 8.001 9.747 1.00 63.09 81 LEU A CA 1
ATOM 618 C C . LEU A 1 81 ? -2.504 7.199 9.291 1.00 63.09 81 LEU A C 1
ATOM 620 O O . LEU A 1 81 ? -2.532 6.716 8.160 1.00 63.09 81 LEU A O 1
ATOM 624 N N . GLN A 1 82 ? -3.545 7.155 10.121 1.00 66.81 82 GLN A N 1
ATOM 625 C CA . GLN A 1 82 ? -4.785 6.460 9.817 1.00 66.81 82 GLN A CA 1
ATOM 626 C C . GLN A 1 82 ? -5.497 7.028 8.578 1.00 66.81 82 GLN A C 1
ATOM 628 O O . GLN A 1 82 ? -5.950 6.262 7.728 1.00 66.81 82 GLN A O 1
ATOM 633 N N . GLN A 1 83 ? -5.536 8.355 8.418 1.00 70.75 83 GLN A N 1
ATOM 634 C CA . GLN A 1 83 ? -6.152 9.007 7.259 1.00 70.75 83 GLN A CA 1
ATOM 635 C C . GLN A 1 83 ? -5.418 8.697 5.945 1.00 70.75 83 GLN A C 1
ATOM 637 O O . GLN A 1 83 ? -6.064 8.474 4.920 1.00 70.75 83 GLN A O 1
ATOM 642 N N . ARG A 1 84 ? -4.078 8.640 5.962 1.00 68.50 84 ARG A N 1
ATOM 643 C CA . ARG A 1 84 ? -3.283 8.250 4.782 1.00 68.50 84 ARG A CA 1
ATOM 644 C C . ARG A 1 84 ? -3.465 6.767 4.464 1.00 68.50 84 ARG A C 1
ATOM 646 O O . ARG A 1 84 ? -3.707 6.415 3.313 1.00 68.50 84 ARG A O 1
ATOM 653 N N . LEU A 1 85 ? -3.427 5.911 5.486 1.00 72.25 85 LEU A N 1
ATOM 654 C CA . LEU A 1 85 ? -3.634 4.466 5.361 1.00 72.25 85 LEU A CA 1
ATOM 655 C C . LEU A 1 85 ? -5.018 4.113 4.806 1.00 72.25 85 LEU A C 1
ATOM 657 O O . LEU A 1 85 ? -5.128 3.145 4.061 1.00 72.25 85 LEU A O 1
ATOM 661 N N . LEU A 1 86 ? -6.051 4.915 5.081 1.00 70.31 86 LEU A N 1
ATOM 662 C CA . LEU A 1 86 ? -7.419 4.659 4.622 1.00 70.31 86 LEU A CA 1
ATOM 663 C C . LEU A 1 86 ? -7.516 4.476 3.101 1.00 70.31 86 LEU A C 1
ATOM 665 O O . LEU A 1 86 ? -8.210 3.575 2.634 1.00 70.31 86 LEU A O 1
ATOM 669 N N . GLN A 1 87 ? -6.803 5.296 2.322 1.00 69.00 87 GLN A N 1
ATOM 670 C CA . GLN A 1 87 ? -6.815 5.200 0.857 1.00 69.00 87 GLN A CA 1
ATOM 671 C C . GLN A 1 87 ? -6.127 3.925 0.357 1.00 69.00 87 GLN A C 1
ATOM 673 O O . GLN A 1 87 ? -6.559 3.336 -0.634 1.00 69.00 87 GLN A O 1
ATOM 678 N N . HIS A 1 88 ? -5.089 3.473 1.060 1.00 72.44 88 HIS A N 1
ATOM 679 C CA . HIS A 1 88 ? -4.390 2.230 0.748 1.00 72.44 88 HIS A CA 1
ATOM 680 C C . HIS A 1 88 ? -5.232 1.009 1.143 1.00 72.44 88 HIS A C 1
ATOM 682 O O . HIS A 1 88 ? -5.449 0.121 0.323 1.00 72.44 88 HIS A O 1
ATOM 688 N N . VAL A 1 89 ? -5.802 1.002 2.348 1.00 67.38 89 VAL A N 1
ATOM 689 C CA . VAL A 1 89 ? -6.646 -0.084 2.865 1.00 67.38 89 VAL A CA 1
ATOM 690 C C . VAL A 1 89 ? -7.934 -0.241 2.045 1.00 67.38 89 VAL A C 1
ATOM 692 O O . VAL A 1 89 ? -8.250 -1.344 1.608 1.00 67.38 89 VAL A O 1
ATOM 695 N N . ALA A 1 90 ? -8.629 0.855 1.719 1.00 67.56 90 ALA A N 1
ATOM 696 C CA . ALA A 1 90 ? -9.825 0.814 0.869 1.00 67.56 90 ALA A CA 1
ATOM 697 C C . ALA A 1 90 ? -9.521 0.330 -0.560 1.00 67.56 90 ALA A C 1
ATOM 699 O O . ALA A 1 90 ? -10.363 -0.296 -1.210 1.00 67.56 90 ALA A O 1
ATOM 700 N N . ARG A 1 91 ? -8.306 0.597 -1.059 1.00 67.00 91 ARG A N 1
ATOM 701 C CA . ARG A 1 91 ? -7.843 0.042 -2.331 1.00 67.00 91 ARG A CA 1
ATOM 702 C C . ARG A 1 91 ? -7.683 -1.474 -2.223 1.00 67.00 91 ARG A C 1
ATOM 704 O O . ARG A 1 91 ? -8.185 -2.161 -3.103 1.00 67.00 91 ARG A O 1
ATOM 711 N N . HIS A 1 92 ? -7.094 -1.983 -1.140 1.00 62.62 92 HIS A N 1
ATOM 712 C CA . HIS A 1 92 ? -6.962 -3.422 -0.867 1.00 62.62 92 HIS A CA 1
ATOM 713 C C . HIS A 1 92 ? -8.306 -4.135 -0.629 1.00 62.62 92 HIS A C 1
ATOM 715 O O . HIS A 1 92 ? -8.470 -5.268 -1.076 1.00 62.62 92 HIS A O 1
ATOM 721 N N . GLU A 1 93 ? -9.303 -3.473 -0.035 1.00 58.12 93 GLU A N 1
ATOM 722 C CA . GLU A 1 93 ? -10.634 -4.043 0.246 1.00 58.12 93 GLU A CA 1
ATOM 723 C C . GLU A 1 93 ? -11.334 -4.590 -1.017 1.00 58.12 93 GLU A C 1
ATOM 725 O O . GLU A 1 93 ? -11.967 -5.650 -0.991 1.00 58.12 93 GLU A O 1
ATOM 730 N N . LYS A 1 94 ? -11.168 -3.909 -2.162 1.00 56.00 94 LYS A N 1
ATOM 731 C CA . LYS A 1 94 ? -11.680 -4.379 -3.463 1.00 56.00 94 LYS A CA 1
ATOM 732 C C . LYS A 1 94 ? -11.000 -5.662 -3.948 1.00 56.00 94 LYS A C 1
ATOM 734 O O . LYS A 1 94 ? -11.629 -6.422 -4.678 1.00 56.00 94 LYS A O 1
ATOM 739 N N . PHE A 1 95 ? -9.750 -5.896 -3.561 1.00 55.91 95 PHE A N 1
ATOM 740 C CA . PHE A 1 95 ? -8.955 -7.032 -4.026 1.00 55.91 95 PHE A CA 1
ATOM 741 C C . PHE A 1 95 ? -9.132 -8.264 -3.131 1.00 55.91 95 PHE A C 1
ATOM 743 O O . PHE A 1 95 ? -9.310 -9.358 -3.660 1.00 55.91 95 PHE A O 1
ATOM 750 N N . VAL A 1 96 ? -9.231 -8.089 -1.804 1.00 54.28 96 VAL A N 1
ATOM 751 C CA . VAL A 1 96 ? -9.522 -9.194 -0.863 1.00 54.28 96 VAL A CA 1
ATOM 752 C C . VAL A 1 96 ? -10.943 -9.747 -1.070 1.00 54.28 96 VAL A C 1
ATOM 754 O O . VAL A 1 96 ? -11.176 -10.948 -0.969 1.00 54.28 96 VAL A O 1
ATOM 757 N N . ARG A 1 97 ? -11.920 -8.900 -1.431 1.00 53.09 97 ARG A N 1
ATOM 758 C CA . ARG A 1 97 ? -13.311 -9.333 -1.681 1.00 53.09 97 ARG A CA 1
ATOM 759 C C . ARG A 1 97 ? -13.480 -10.232 -2.914 1.00 53.09 97 ARG A C 1
ATOM 761 O O . ARG A 1 97 ? -14.437 -10.995 -2.955 1.00 53.09 97 ARG A O 1
ATOM 768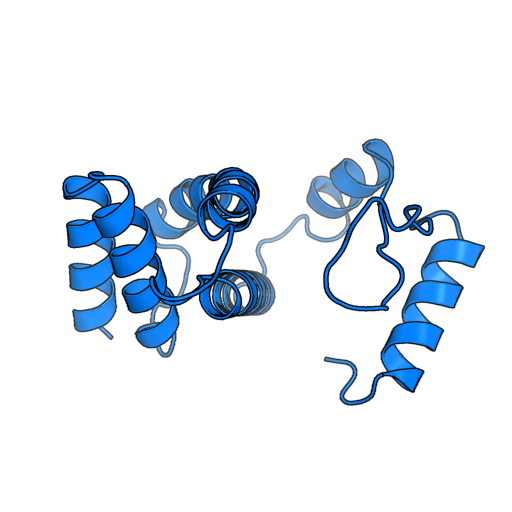 N N . ASN A 1 98 ? -12.567 -10.179 -3.883 1.00 52.91 98 ASN A N 1
ATOM 769 C CA . ASN A 1 98 ? -12.663 -10.978 -5.108 1.00 52.91 98 ASN A CA 1
ATOM 770 C C . ASN A 1 98 ? -12.100 -12.406 -4.962 1.00 52.91 98 ASN A C 1
ATOM 772 O O . ASN A 1 98 ? -12.064 -13.126 -5.956 1.00 52.91 98 ASN A O 1
ATOM 776 N N . GLY A 1 99 ? -11.656 -12.813 -3.762 1.00 52.88 99 GLY A N 1
ATOM 777 C CA . GLY A 1 99 ? -11.202 -14.184 -3.481 1.00 52.88 99 GLY A CA 1
ATOM 778 C C . GLY A 1 99 ? -9.967 -14.620 -4.276 1.00 52.88 99 GLY A C 1
ATOM 779 O O . GLY A 1 99 ? -9.743 -15.811 -4.443 1.00 52.88 99 GLY A O 1
ATOM 780 N N . LYS A 1 100 ? -9.204 -13.660 -4.815 1.00 53.88 100 LYS A N 1
ATOM 781 C CA . LYS A 1 100 ? -8.058 -13.912 -5.700 1.00 53.88 100 LYS A CA 1
ATOM 782 C C . LYS A 1 100 ? -6.723 -14.057 -4.976 1.00 53.88 100 LYS A C 1
ATOM 784 O O . LYS A 1 100 ? -5.754 -14.404 -5.624 1.00 53.88 100 LYS A O 1
ATOM 789 N N . VAL A 1 101 ? -6.678 -13.753 -3.684 1.00 56.25 101 VAL A N 1
ATOM 790 C CA . VAL A 1 101 ? -5.459 -13.810 -2.880 1.00 56.25 101 VAL A CA 1
ATOM 791 C C . VAL A 1 101 ? -5.490 -15.112 -2.095 1.00 56.25 101 VAL A C 1
ATOM 793 O O . VAL A 1 101 ? -6.437 -15.327 -1.339 1.00 56.25 101 VAL A O 1
ATOM 796 N N . ASP A 1 102 ? -4.487 -15.966 -2.296 1.00 58.94 102 ASP A N 1
ATOM 797 C CA . ASP A 1 102 ? -4.231 -17.102 -1.411 1.00 58.94 102 ASP A CA 1
ATOM 798 C C . ASP A 1 102 ? -3.980 -16.549 -0.001 1.00 58.94 102 ASP A C 1
ATOM 800 O O . ASP A 1 102 ? -3.074 -15.743 0.210 1.00 58.94 102 ASP A O 1
ATOM 804 N N . ILE A 1 103 ? -4.879 -16.864 0.931 1.00 58.03 103 ILE A N 1
ATOM 805 C CA . ILE A 1 103 ? -4.934 -16.246 2.268 1.00 58.03 103 ILE A CA 1
ATOM 806 C C . ILE A 1 103 ? -3.797 -16.779 3.154 1.00 58.03 103 ILE A C 1
ATOM 808 O O . ILE A 1 103 ? -3.403 -16.114 4.117 1.00 58.03 103 ILE A O 1
ATOM 812 N N . GLN A 1 104 ? -3.197 -17.902 2.747 1.00 61.22 104 GLN A N 1
ATOM 813 C CA . GLN A 1 104 ? -2.207 -18.628 3.516 1.00 61.22 104 GLN A CA 1
ATOM 814 C C . GLN A 1 104 ? -0.998 -17.746 3.875 1.00 61.22 104 GLN A C 1
ATOM 816 O O . GLN A 1 104 ? -0.239 -17.288 3.015 1.00 61.22 104 GLN A O 1
ATOM 821 N N . GLY A 1 105 ? -0.805 -17.504 5.177 1.00 66.00 105 GLY A N 1
ATOM 822 C CA . GLY A 1 105 ? 0.283 -16.674 5.703 1.00 66.00 105 GLY A CA 1
ATOM 823 C C . GLY A 1 105 ? -0.012 -15.169 5.775 1.00 66.00 105 GLY A C 1
ATOM 824 O O . GLY A 1 105 ? 0.908 -14.380 6.012 1.00 66.00 105 GLY A O 1
ATOM 825 N N . MET A 1 106 ? -1.259 -14.735 5.549 1.00 73.31 106 MET A N 1
ATOM 826 C CA . MET A 1 106 ? -1.686 -13.332 5.693 1.00 73.31 106 MET A CA 1
ATOM 827 C C . MET A 1 106 ? -2.470 -13.049 6.981 1.00 73.31 106 MET A C 1
ATOM 829 O O . MET A 1 106 ? -2.975 -11.937 7.156 1.00 73.31 106 MET A O 1
ATOM 833 N N . GLU A 1 107 ? -2.552 -14.003 7.907 1.00 83.25 107 GLU A N 1
ATOM 834 C CA . GLU A 1 107 ? -3.404 -13.943 9.100 1.00 83.25 107 GLU A CA 1
ATOM 835 C C . GLU A 1 107 ? -3.072 -12.722 9.964 1.00 83.25 107 GLU A C 1
ATOM 837 O O . GLU A 1 107 ? -3.960 -11.972 10.373 1.00 83.25 107 GLU A O 1
ATOM 842 N N . TRP A 1 108 ? -1.778 -12.459 10.175 1.00 84.75 108 TRP A N 1
ATOM 843 C CA . TRP A 1 108 ? -1.320 -11.286 10.922 1.00 84.75 108 TRP A CA 1
ATOM 844 C C . TRP A 1 108 ? -1.718 -9.972 10.238 1.00 84.75 108 TRP A C 1
ATOM 846 O O . TRP A 1 108 ? -2.221 -9.059 10.892 1.00 84.75 108 TRP A O 1
ATOM 856 N N . ALA A 1 109 ? -1.535 -9.880 8.917 1.00 82.50 109 ALA A N 1
ATOM 857 C CA . ALA A 1 109 ? -1.846 -8.664 8.172 1.00 82.50 109 ALA A CA 1
ATOM 858 C C . ALA A 1 109 ? -3.357 -8.384 8.170 1.00 82.50 109 ALA A C 1
ATOM 860 O O . ALA A 1 109 ? -3.776 -7.241 8.356 1.00 82.50 109 ALA A O 1
ATOM 861 N N . LEU A 1 110 ? -4.174 -9.430 8.020 1.00 83.56 110 LEU A N 1
ATOM 862 C CA . LEU A 1 110 ? -5.632 -9.351 8.095 1.00 83.56 110 LEU A CA 1
ATOM 863 C C . LEU A 1 110 ? -6.107 -8.961 9.499 1.00 83.56 110 LEU A C 1
ATOM 865 O O . LEU A 1 110 ? -6.953 -8.079 9.623 1.00 83.56 110 LEU A O 1
ATOM 869 N N . HIS A 1 111 ? -5.514 -9.524 10.553 1.00 85.31 111 HIS A N 1
ATOM 870 C CA . HIS A 1 111 ? -5.808 -9.129 11.931 1.00 85.31 111 HIS A CA 1
ATOM 871 C C . HIS A 1 111 ? -5.506 -7.641 12.174 1.00 85.31 111 HIS A C 1
ATOM 873 O O . HIS A 1 111 ? -6.350 -6.913 12.694 1.00 85.31 111 HIS A O 1
ATOM 879 N N . SER A 1 112 ? -4.340 -7.150 11.734 1.00 85.25 112 SER A N 1
ATOM 880 C CA . SER A 1 112 ? -3.988 -5.727 11.850 1.00 85.25 112 SER A CA 1
ATOM 881 C C . SER A 1 112 ? -4.946 -4.809 11.083 1.00 85.25 112 SER A C 1
ATOM 883 O O . SER A 1 112 ? -5.215 -3.688 11.518 1.00 85.25 112 SER A O 1
ATOM 885 N N . LEU A 1 113 ? -5.496 -5.266 9.954 1.00 81.62 113 LEU A N 1
ATOM 886 C CA . LEU A 1 113 ? -6.545 -4.536 9.237 1.00 81.62 113 LEU A CA 1
ATOM 887 C C . LEU A 1 113 ? -7.886 -4.560 9.978 1.00 81.62 113 LEU A C 1
ATOM 889 O O . LEU A 1 113 ? -8.591 -3.550 9.974 1.00 81.62 113 LEU A O 1
ATOM 893 N N . GLY A 1 114 ? -8.217 -5.667 10.645 1.00 85.38 114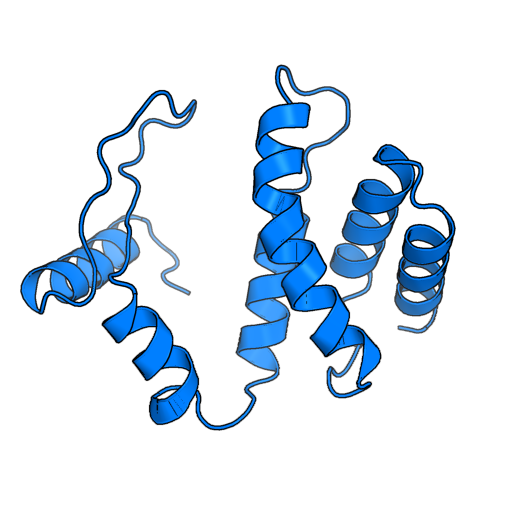 GLY A N 1
ATOM 894 C CA . GLY A 1 114 ? -9.354 -5.751 11.560 1.00 85.38 114 GLY A CA 1
ATOM 895 C C . GLY A 1 114 ? -9.267 -4.690 12.657 1.00 85.38 114 GLY A C 1
ATOM 896 O O . GLY A 1 114 ? -10.183 -3.879 12.800 1.00 85.38 114 GLY A O 1
ATOM 897 N N . ASP A 1 115 ? -8.114 -4.598 13.328 1.00 84.75 115 ASP A N 1
ATOM 898 C CA . ASP A 1 115 ? -7.854 -3.580 14.354 1.00 84.75 115 ASP A CA 1
ATOM 899 C C . ASP A 1 115 ? -7.979 -2.160 13.782 1.00 84.75 115 ASP A C 1
ATOM 901 O O . ASP A 1 115 ? -8.560 -1.264 14.401 1.00 84.75 115 ASP A O 1
ATOM 905 N N . PHE A 1 116 ? -7.4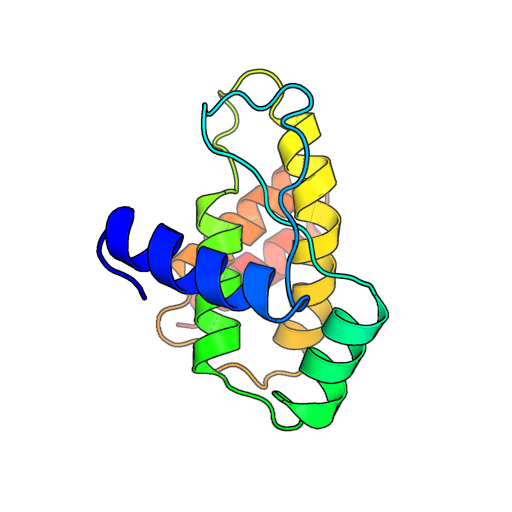66 -1.934 12.569 1.00 83.50 116 PHE A N 1
ATOM 906 C CA . PHE A 1 116 ? -7.567 -0.645 11.887 1.00 83.50 116 PHE A CA 1
ATOM 907 C C . PHE A 1 116 ? -9.022 -0.214 11.653 1.00 83.50 116 PHE A C 1
ATOM 909 O O . PHE A 1 116 ? -9.353 0.944 11.925 1.00 83.50 116 PHE A O 1
ATOM 916 N N . TYR A 1 117 ? -9.885 -1.116 11.173 1.00 81.69 117 TYR A N 1
ATOM 917 C CA . TYR A 1 117 ? -11.305 -0.834 10.946 1.00 81.69 117 TYR A CA 1
ATOM 918 C C . TYR A 1 117 ? -12.097 -0.724 12.255 1.00 81.69 117 TYR A C 1
ATOM 920 O O . TYR A 1 117 ? -12.911 0.192 12.399 1.00 81.69 117 TYR A O 1
ATOM 928 N N . ALA A 1 118 ? -11.820 -1.578 13.244 1.00 83.69 118 ALA A N 1
ATOM 929 C CA . ALA A 1 118 ? -12.454 -1.515 14.560 1.00 83.69 118 ALA A CA 1
ATOM 930 C C . ALA A 1 118 ? -12.217 -0.150 15.220 1.00 83.69 118 ALA A C 1
ATOM 932 O O . ALA A 1 118 ? -13.153 0.495 15.695 1.00 83.69 118 ALA A O 1
ATOM 933 N N . ASN A 1 119 ? -10.985 0.357 15.128 1.00 81.12 119 ASN A N 1
ATOM 934 C CA . ASN A 1 119 ? -10.620 1.677 15.631 1.00 81.12 119 ASN A CA 1
ATOM 935 C C . ASN A 1 119 ? -11.281 2.847 14.866 1.00 81.12 119 ASN A C 1
ATOM 937 O O . ASN A 1 119 ? -11.249 3.980 15.342 1.00 81.12 119 ASN A O 1
ATOM 941 N N . GLN A 1 120 ? -11.886 2.607 13.697 1.00 77.56 120 GLN A N 1
ATOM 942 C CA . GLN A 1 120 ? -12.703 3.591 12.961 1.00 77.56 120 GLN A CA 1
ATOM 943 C C . GLN A 1 120 ? -14.204 3.462 13.245 1.00 77.56 120 GLN A C 1
ATOM 945 O O . GLN A 1 120 ? -15.000 4.182 12.644 1.00 77.56 120 GLN A O 1
ATOM 950 N N . GLY A 1 121 ? -14.614 2.526 14.107 1.00 81.69 121 GLY A N 1
ATOM 951 C CA . GLY A 1 121 ? -16.024 2.176 14.306 1.00 81.69 121 GLY A CA 1
ATOM 952 C C . GLY A 1 121 ? -16.631 1.380 13.144 1.00 81.69 121 GLY A C 1
ATOM 953 O O . GLY A 1 121 ? -17.846 1.204 13.077 1.00 81.69 121 GLY A O 1
ATOM 954 N N . ARG A 1 122 ? -15.795 0.883 12.227 1.00 83.44 122 ARG A N 1
ATOM 955 C CA . ARG A 1 122 ? -16.166 0.110 11.035 1.00 83.44 122 ARG A CA 1
ATOM 956 C C . ARG A 1 122 ? -16.244 -1.385 11.362 1.00 83.44 122 ARG A C 1
ATOM 958 O O . ARG A 1 122 ? -15.438 -2.193 10.915 1.00 83.44 122 ARG A O 1
ATOM 965 N N . LEU A 1 123 ? -17.211 -1.742 12.210 1.00 85.25 123 LEU A N 1
ATOM 966 C CA . LEU A 1 123 ? -17.295 -3.078 12.818 1.00 85.25 123 LEU A CA 1
ATOM 967 C C . LEU A 1 123 ? -17.539 -4.204 11.803 1.00 85.25 123 LEU A C 1
ATOM 969 O O . LEU A 1 123 ? -16.927 -5.257 11.924 1.00 85.25 123 LEU A O 1
ATOM 973 N N . ALA A 1 124 ? -18.367 -3.971 10.781 1.00 85.06 124 ALA A N 1
ATOM 974 C CA . ALA A 1 124 ? -18.655 -4.979 9.758 1.00 85.06 124 ALA A CA 1
ATOM 975 C C . ALA A 1 124 ? -17.417 -5.323 8.909 1.00 85.06 124 ALA A C 1
ATOM 977 O O . ALA A 1 124 ? -17.200 -6.481 8.560 1.00 85.06 124 ALA A O 1
ATOM 978 N N . GLU A 1 125 ? -16.583 -4.329 8.582 1.00 82.31 125 GLU A N 1
ATOM 979 C CA . GLU A 1 125 ? -15.322 -4.593 7.884 1.00 82.31 125 GLU A CA 1
ATOM 980 C C . GLU A 1 125 ? -14.282 -5.231 8.805 1.00 82.31 125 GLU A C 1
ATOM 982 O O . GLU A 1 125 ? -13.534 -6.093 8.350 1.00 82.31 125 GLU A O 1
ATOM 987 N N . ALA A 1 126 ? -14.259 -4.858 10.088 1.00 85.31 126 ALA A N 1
ATOM 988 C CA . ALA A 1 126 ? -13.376 -5.476 11.071 1.00 85.31 126 ALA A CA 1
ATOM 989 C C . ALA A 1 126 ? -13.671 -6.975 11.243 1.00 85.31 126 ALA A C 1
ATOM 991 O O . ALA A 1 126 ? -12.759 -7.790 11.128 1.00 85.31 126 ALA A O 1
ATOM 992 N N . GLU A 1 127 ? -14.942 -7.338 11.433 1.00 86.19 127 GLU A N 1
ATOM 993 C CA . GLU A 1 127 ? -15.403 -8.728 11.549 1.00 86.19 127 GLU A CA 1
ATOM 994 C C . GLU A 1 127 ? -15.001 -9.553 10.319 1.00 86.19 127 GLU A C 1
ATOM 996 O O . GLU A 1 127 ? -14.356 -10.589 10.453 1.00 86.19 127 GLU A O 1
ATOM 1001 N N . ALA A 1 128 ? -15.239 -9.030 9.112 1.00 85.00 128 ALA A N 1
ATOM 1002 C CA . ALA A 1 128 ? -14.858 -9.709 7.875 1.00 85.00 128 ALA A CA 1
ATOM 1003 C C . ALA A 1 128 ? -13.338 -9.933 7.728 1.00 85.00 128 ALA A C 1
ATOM 1005 O O . ALA A 1 128 ? -12.920 -10.890 7.071 1.00 85.00 128 ALA A O 1
ATOM 1006 N N . MET A 1 129 ? -12.500 -9.050 8.284 1.00 85.62 129 MET A N 1
ATOM 1007 C CA . MET A 1 129 ? -11.046 -9.247 8.293 1.00 85.62 129 MET A CA 1
ATOM 1008 C C . MET A 1 129 ? -10.623 -10.288 9.336 1.00 85.62 129 MET A C 1
ATOM 1010 O O . MET A 1 129 ? -9.790 -11.138 9.023 1.00 85.62 129 MET A O 1
ATOM 1014 N N . TYR A 1 130 ? -11.212 -10.265 10.537 1.00 85.44 130 TYR A N 1
ATOM 1015 C CA . TYR A 1 130 ? -10.925 -11.253 11.581 1.00 85.44 130 TYR A CA 1
ATOM 1016 C C . TYR A 1 130 ? -11.358 -12.664 11.176 1.00 85.44 130 TYR A C 1
ATOM 1018 O O . TYR A 1 130 ? -10.582 -13.603 11.333 1.00 85.44 130 TYR A O 1
ATOM 1026 N N . ASP A 1 131 ? -12.540 -12.814 10.578 1.00 84.56 131 ASP A N 1
ATOM 1027 C CA . ASP A 1 131 ? -13.029 -14.110 10.099 1.00 84.56 131 ASP A CA 1
ATOM 1028 C C . ASP A 1 131 ? -12.092 -14.727 9.058 1.00 84.56 131 ASP A C 1
ATOM 1030 O O . ASP A 1 131 ? -11.851 -15.932 9.069 1.00 84.56 131 ASP A O 1
ATOM 1034 N N . ARG A 1 132 ? -11.519 -13.903 8.174 1.00 79.31 132 ARG A N 1
ATOM 1035 C CA . ARG A 1 132 ? -10.524 -14.358 7.194 1.00 79.31 132 ARG A CA 1
ATOM 1036 C C . ARG A 1 132 ? -9.188 -14.701 7.840 1.00 79.31 132 ARG A C 1
ATOM 1038 O O . ARG A 1 132 ? -8.590 -15.696 7.460 1.00 79.31 132 ARG A O 1
ATOM 1045 N N . ALA A 1 133 ? -8.745 -13.926 8.831 1.00 81.81 133 ALA A N 1
ATOM 1046 C CA . ALA A 1 133 ? -7.531 -14.237 9.584 1.00 81.81 133 ALA A CA 1
ATOM 1047 C C . ALA A 1 133 ? -7.632 -15.583 10.327 1.00 81.81 133 ALA A C 1
ATOM 1049 O O . ALA A 1 133 ? -6.626 -16.258 10.513 1.00 81.81 133 ALA A O 1
ATOM 1050 N N . LEU A 1 134 ? -8.840 -15.982 10.734 1.00 82.75 134 LEU A N 1
ATOM 1051 C CA . LEU A 1 134 ? -9.100 -17.268 11.386 1.00 82.75 134 LEU A CA 1
ATOM 1052 C C . LEU A 1 134 ? -9.201 -18.447 10.408 1.00 82.75 134 LEU A C 1
ATOM 1054 O O . LEU A 1 134 ? -9.100 -19.593 10.843 1.00 82.75 134 LEU A O 1
ATOM 1058 N N . GLN A 1 135 ? -9.430 -18.185 9.119 1.00 78.06 135 GLN A N 1
ATOM 1059 C CA . GLN A 1 135 ? -9.572 -19.233 8.105 1.00 78.06 135 GLN A CA 1
ATOM 1060 C C . GLN A 1 135 ? -8.228 -19.804 7.632 1.00 78.06 135 GLN A C 1
ATOM 1062 O O . GLN A 1 135 ? -8.228 -20.964 7.224 1.00 78.06 135 GLN A O 1
ATOM 1067 N N . GLY A 1 136 ? -7.124 -19.057 7.787 1.00 58.72 136 GLY A N 1
ATOM 1068 C CA . GLY A 1 136 ? -5.760 -19.503 7.466 1.00 58.72 136 GLY A CA 1
ATOM 1069 C C . GLY A 1 136 ? -5.481 -19.525 5.975 1.00 58.72 136 GLY A C 1
ATOM 1070 O O . GLY A 1 136 ? -5.800 -20.549 5.335 1.00 58.72 136 GLY A O 1
#

Seq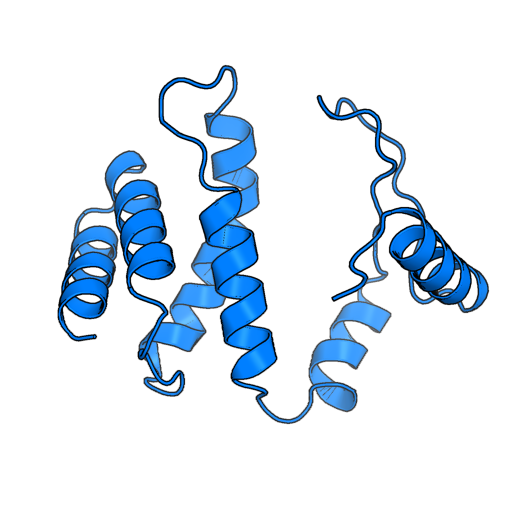uence (136 aa):
LTEDELDFNEAVRVLCEYGLAHPEPSLGQLSGSVGYGVHSCVHSWTISVLNGDWDDSMAQLALTCVASKVPSTNIDKWWLLQQRLLQHVARHEKFVRNGKVDIQGMEWALHSLGDFYANQGRLAEAEAMYDRALQG